Protein AF-A0A6V7Y925-F1 (afdb_monomer)

Nearest PDB structures (foldseek):
  1aip-assembly2_F  TM=4.876E-01  e=2.114E-01  Thermus thermophilus
  6i8r-assembly1_A  TM=4.578E-01  e=6.133E-01  synthetic construct
  1ha3-assembly2_B  TM=4.079E-01  e=5.082E-01  Thermus thermophilus HB8
  4v5p-assembly2_CZ  TM=3.513E-01  e=1.645E-01  Thermus thermophilus HB8
  1d2e-assembly1_D  TM=4.265E-01  e=1.078E+00  Bos taurus

Mean predicted aligned error: 7.8 Å

Solvent-accessible surface area (backbone atoms only — not comparable to full-atom values): 9360 Å² total; per-residue (Å²): 123,73,69,60,57,54,50,54,52,52,52,51,55,52,56,60,66,68,61,66,78,79,77,81,77,47,62,46,77,45,64,94,58,77,58,55,39,69,57,37,31,44,40,36,74,76,64,60,36,56,32,40,32,34,28,37,31,38,80,63,34,26,37,63,28,80,42,29,42,57,34,48,48,23,33,41,76,39,68,41,82,46,34,28,32,31,37,42,70,24,58,47,68,38,93,90,25,76,35,14,52,35,43,53,58,26,51,47,55,32,53,50,52,25,57,78,65,69,33,80,63,63,36,41,30,41,42,55,80,69,75,89,50,101,64,84,68,80,48,55,52,87,89,39,59,64,60,51,49,53,40,52,49,41,38,52,50,48,32,55,78,67,73,44,50,68,48,80,46,66,130

InterPro domains:
  IPR051595 Glycosyl Hydrolase 25 Enzymes [PTHR23208] (8-169)

Organism: Meloidogyne enterolobii (NCBI:txid390850)

Sequence (171 aa):
MSNIYFFFLFVSILFLTIFKNVKTGEGVSIWEKWYRVSTFKCLKEKYSKEFVVVSANNKNKGKVNLDAEINIINARTAGFENIDIYLYPCVKPSTEYELCGDARKSITAVLDHLENNNAKFGRVWLLIYGLAGCEKDEKWNKDNKTENIEFIDTMVTTLNERNQTFGIFHK

pLDDT: mean 87.5, std 14.26, range [36.69, 98.62]

Secondary structure (DSSP, 8-state):
-HHHHHHHHHHHHHHHHH--------EEEE-SS---HHHHHHHHHTS---EEEEE-B-TTT--B-THHHHHHHHHHHTT-SEEEEEE----S--SSSTTTT-HHHHHHHHHHHHHHTT---S-EEEE----SSSS--TTS-SS-HHHHHHHHHHHHHHHHHTT--EEEE--

Radius of gyration: 21.58 Å; Cα contacts (8 Å, |Δi|>4): 273; chains: 1; bounding box: 45×67×45 Å

Structure (mmCIF, N/CA/C/O backbone):
data_AF-A0A6V7Y925-F1
#
_entry.id   AF-A0A6V7Y925-F1
#
loop_
_atom_site.group_PDB
_atom_site.id
_atom_site.type_symbol
_atom_site.label_atom_id
_atom_site.label_alt_id
_atom_site.label_comp_id
_atom_site.label_asym_id
_atom_site.label_entity_id
_atom_site.label_seq_id
_atom_site.pdbx_PDB_ins_code
_atom_site.Cartn_x
_atom_site.Cartn_y
_atom_site.Cartn_z
_atom_site.occupancy
_atom_site.B_iso_or_equiv
_atom_site.auth_seq_id
_atom_site.auth_comp_id
_atom_site.auth_asym_id
_atom_site.auth_atom_id
_atom_site.pdbx_PDB_model_num
ATOM 1 N N . MET A 1 1 ? -18.485 52.820 29.338 1.00 59.09 1 MET A N 1
ATOM 2 C CA . MET A 1 1 ? -17.343 51.887 29.501 1.00 59.09 1 MET A CA 1
ATOM 3 C C . MET A 1 1 ? -17.732 50.400 29.525 1.00 59.09 1 MET A C 1
ATOM 5 O O . MET A 1 1 ? -16.872 49.596 29.211 1.00 59.09 1 MET A O 1
ATOM 9 N N . SER A 1 2 ? -18.989 50.010 29.803 1.00 63.03 2 SER A N 1
ATOM 10 C CA . SER A 1 2 ? -19.405 48.587 29.880 1.00 63.03 2 SER A CA 1
ATOM 11 C C . SER A 1 2 ? -19.358 47.807 28.542 1.00 63.03 2 SER A C 1
ATOM 13 O O . SER A 1 2 ? -18.913 46.665 28.501 1.00 63.03 2 SER A O 1
ATOM 15 N N . ASN A 1 3 ? -19.715 48.439 27.414 1.00 65.88 3 ASN A N 1
ATOM 16 C CA . ASN A 1 3 ? -19.826 47.754 26.109 1.00 65.88 3 ASN A CA 1
ATOM 17 C C . ASN A 1 3 ? -18.495 47.308 25.477 1.00 65.88 3 ASN A C 1
ATOM 19 O O . ASN A 1 3 ? -18.480 46.372 24.683 1.00 65.88 3 ASN A O 1
ATOM 23 N N . ILE A 1 4 ? -17.377 47.950 25.825 1.00 74.56 4 ILE A N 1
ATOM 24 C CA . ILE A 1 4 ? -16.064 47.616 25.251 1.00 74.56 4 ILE A CA 1
ATOM 25 C C . ILE A 1 4 ? -15.547 46.287 25.815 1.00 74.56 4 ILE A C 1
ATOM 27 O O . ILE A 1 4 ? -15.059 45.450 25.061 1.00 74.56 4 ILE A O 1
ATOM 31 N N . TYR A 1 5 ? -15.726 46.047 27.116 1.00 74.94 5 TYR A N 1
ATOM 32 C CA . TYR A 1 5 ? -15.339 44.780 27.742 1.00 74.94 5 TYR A CA 1
ATOM 33 C C . TYR A 1 5 ? -16.146 43.600 27.197 1.00 74.94 5 TYR A C 1
ATOM 35 O O . TYR A 1 5 ? -15.585 42.534 26.963 1.00 74.94 5 TYR A O 1
ATOM 43 N N . PHE A 1 6 ? -17.438 43.806 26.927 1.00 75.00 6 PHE A N 1
ATOM 44 C CA . PHE A 1 6 ? -18.297 42.771 26.352 1.00 75.00 6 PHE A CA 1
ATOM 45 C C . PHE A 1 6 ? -17.878 42.407 24.920 1.00 75.00 6 PHE A C 1
ATOM 47 O O . PHE A 1 6 ? -17.836 41.231 24.565 1.00 75.00 6 PHE A O 1
ATOM 54 N N . PHE A 1 7 ? -17.489 43.405 24.120 1.00 78.25 7 PHE A N 1
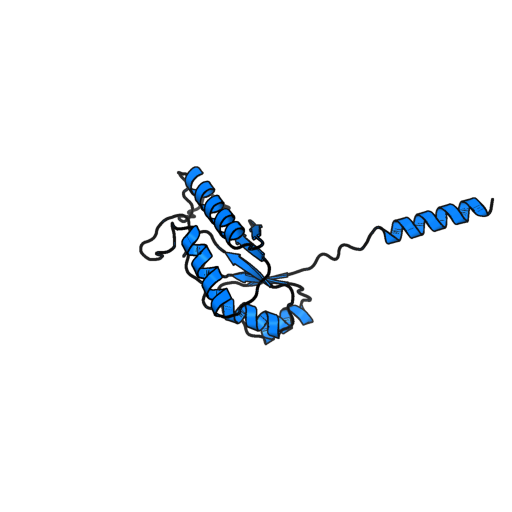ATOM 55 C CA . PHE A 1 7 ? -16.980 43.194 22.767 1.00 78.25 7 PHE A CA 1
ATOM 56 C C . PHE A 1 7 ? -15.654 42.418 22.761 1.00 78.25 7 PHE A C 1
ATOM 58 O O . PHE A 1 7 ? -15.527 41.431 22.040 1.00 78.25 7 PHE A O 1
ATOM 65 N N . PHE A 1 8 ? -14.690 42.792 23.610 1.00 79.12 8 PHE A N 1
ATOM 66 C CA . PHE A 1 8 ? -13.415 42.070 23.703 1.00 79.12 8 PHE A CA 1
ATOM 67 C C . PHE A 1 8 ? -13.573 40.642 24.247 1.00 79.12 8 PHE A C 1
ATOM 69 O O . PHE A 1 8 ? -12.904 39.731 23.760 1.00 79.12 8 PHE A O 1
ATOM 76 N N . LEU A 1 9 ? -14.486 40.416 25.198 1.00 79.06 9 LEU A N 1
ATOM 77 C CA . LEU A 1 9 ? -14.787 39.074 25.704 1.00 79.06 9 LEU A CA 1
ATOM 78 C C . LEU A 1 9 ? -15.393 38.186 24.603 1.00 79.06 9 LEU A C 1
ATOM 80 O O . LEU A 1 9 ? -14.979 37.040 24.435 1.00 79.06 9 LEU A O 1
ATOM 84 N N . PHE A 1 10 ? -16.328 38.730 23.817 1.00 79.69 10 PHE A N 1
ATOM 85 C CA . PHE A 1 10 ? -16.957 38.018 22.705 1.00 79.69 10 PHE A CA 1
ATOM 86 C C . PHE A 1 10 ? -15.948 37.669 21.602 1.00 79.69 10 PHE A C 1
ATOM 88 O O . PHE A 1 10 ? -15.919 36.531 21.137 1.00 79.69 10 PHE A O 1
ATOM 95 N N . VAL A 1 11 ? -15.065 38.606 21.237 1.00 79.62 11 VAL A N 1
ATOM 96 C CA . VAL A 1 11 ? -13.998 38.372 20.248 1.00 79.62 11 VAL A CA 1
ATOM 97 C C . VAL A 1 11 ? -13.004 37.308 20.732 1.00 79.62 11 VAL A C 1
ATOM 99 O O . VAL A 1 11 ? -12.631 36.443 19.943 1.00 79.62 11 VAL A O 1
ATOM 102 N N . SER A 1 12 ? -12.631 37.298 22.018 1.00 73.44 12 SER A N 1
ATOM 103 C CA . SER A 1 12 ? -11.756 36.259 22.592 1.00 73.44 12 SER A CA 1
ATOM 104 C C . SER A 1 12 ? -12.390 34.865 22.592 1.00 73.44 12 SER A C 1
ATOM 106 O O . SER A 1 12 ? -11.716 33.891 22.259 1.00 73.44 12 SER A O 1
ATOM 108 N N . ILE A 1 13 ? -13.682 34.745 22.919 1.00 75.88 13 ILE A N 1
ATOM 109 C CA . ILE A 1 13 ? -14.398 33.458 22.852 1.00 75.88 13 ILE A CA 1
ATOM 110 C C . ILE A 1 13 ? -14.478 32.972 21.399 1.00 75.88 13 ILE A C 1
ATOM 112 O O . ILE A 1 13 ? -14.222 31.797 21.132 1.00 75.88 13 ILE A O 1
ATOM 116 N N . LEU A 1 14 ? -14.745 33.876 20.449 1.00 73.94 14 LEU A N 1
ATOM 117 C CA . LEU A 1 14 ? -14.752 33.550 19.023 1.00 73.94 14 LEU A CA 1
ATOM 118 C C . LEU A 1 14 ? -13.374 33.039 18.569 1.00 73.94 14 LEU A C 1
ATOM 120 O O . LEU A 1 14 ? -13.292 31.990 17.934 1.00 73.94 14 LEU A O 1
ATOM 124 N N . PHE A 1 15 ? -12.290 33.711 18.974 1.00 67.94 15 PHE A N 1
ATOM 125 C CA . PHE A 1 15 ? -10.916 33.310 18.655 1.00 67.94 15 PHE A CA 1
ATOM 126 C C . PHE A 1 15 ? -10.561 31.920 19.203 1.00 67.94 15 PHE A C 1
ATOM 128 O O . PHE A 1 15 ? -9.943 31.125 18.499 1.00 67.94 15 PHE A O 1
ATOM 135 N N . LEU A 1 16 ? -11.010 31.577 20.415 1.00 63.28 16 LEU A N 1
ATOM 136 C CA . LEU A 1 16 ? -10.768 30.260 21.019 1.00 63.28 16 LEU A CA 1
ATOM 137 C C . LEU A 1 16 ? -11.555 29.127 20.338 1.00 63.28 16 LEU A C 1
ATOM 139 O O . LEU A 1 16 ? -11.067 28.002 20.283 1.00 63.28 16 LEU A O 1
ATOM 143 N N . THR A 1 17 ? -12.731 29.405 19.766 1.00 64.81 17 THR A N 1
ATOM 144 C CA . THR A 1 17 ? -13.504 28.396 19.007 1.00 64.81 17 THR A CA 1
ATOM 145 C C . THR A 1 17 ? -12.973 28.125 17.595 1.00 64.81 17 THR A C 1
ATOM 147 O O . THR A 1 17 ? -13.294 27.088 17.012 1.00 64.81 17 THR A O 1
ATOM 150 N N . ILE A 1 18 ? -12.151 29.025 17.039 1.00 65.88 18 ILE A N 1
ATOM 151 C CA . ILE A 1 18 ? -11.572 28.874 15.692 1.00 65.88 18 ILE A CA 1
ATOM 152 C C . ILE A 1 18 ? -10.420 27.862 15.696 1.00 65.88 18 ILE A C 1
ATOM 154 O O . ILE A 1 18 ? -10.224 27.143 14.714 1.00 65.88 18 ILE A O 1
ATOM 158 N N . PHE A 1 19 ? -9.716 27.710 16.819 1.00 63.50 19 PHE A N 1
ATOM 159 C CA . PHE A 1 19 ? -8.734 26.645 16.998 1.00 63.50 19 PHE A CA 1
ATOM 160 C C . PHE A 1 19 ? -9.440 25.340 17.368 1.00 63.50 19 PHE A C 1
ATOM 162 O O . PHE A 1 19 ? -9.356 24.852 18.496 1.00 63.50 19 PHE A O 1
ATOM 169 N N . LYS A 1 20 ? -10.139 24.737 16.398 1.00 59.94 20 LYS A N 1
ATOM 170 C CA . LYS A 1 20 ? -10.437 23.304 16.477 1.00 59.94 20 LYS A CA 1
ATOM 171 C C . LYS A 1 20 ? -9.100 22.604 16.687 1.00 59.94 20 LYS A C 1
ATOM 173 O O . LYS A 1 20 ? -8.243 22.663 15.810 1.00 59.94 20 LYS A O 1
ATOM 178 N N . ASN A 1 21 ? -8.921 21.992 17.857 1.00 59.53 21 ASN A N 1
ATOM 179 C CA . ASN A 1 21 ? -7.766 21.155 18.143 1.00 59.53 21 ASN A CA 1
ATOM 180 C C . ASN A 1 21 ? -7.630 20.156 16.992 1.00 59.53 21 ASN A C 1
ATOM 182 O O . ASN A 1 21 ? -8.467 19.262 16.849 1.00 59.53 21 ASN A O 1
ATOM 186 N N . VAL A 1 22 ? -6.622 20.344 16.138 1.00 62.91 22 VAL A N 1
ATOM 187 C CA . VAL A 1 22 ? -6.257 19.345 15.140 1.00 62.91 22 VAL A CA 1
ATOM 188 C C . VAL A 1 22 ? -5.746 18.174 15.956 1.00 62.91 22 VAL A C 1
ATOM 190 O O . VAL A 1 22 ? -4.625 18.188 16.460 1.00 62.91 22 VAL A O 1
ATOM 193 N N . LYS A 1 23 ? -6.624 17.202 16.192 1.00 66.56 23 LYS A N 1
ATOM 194 C CA . LYS A 1 23 ? -6.243 15.978 16.872 1.00 66.56 23 LYS A CA 1
ATOM 195 C C . LYS A 1 23 ? -5.328 15.237 15.907 1.00 66.56 23 LYS A C 1
ATOM 197 O O . LYS A 1 23 ? -5.781 14.727 14.886 1.00 66.56 23 LYS A O 1
ATOM 202 N N . THR A 1 24 ? -4.033 15.247 16.196 1.00 75.81 24 THR A N 1
ATOM 203 C CA . THR A 1 24 ? -3.079 14.411 15.475 1.00 75.81 24 THR A CA 1
ATOM 204 C C . THR A 1 24 ? -3.411 12.964 15.807 1.00 75.81 24 THR A C 1
ATOM 206 O O . THR A 1 24 ? -3.277 12.546 16.956 1.00 75.81 24 THR A O 1
ATOM 209 N N . GLY A 1 25 ? -3.898 12.221 14.817 1.00 85.06 25 GLY A N 1
ATOM 210 C CA . GLY A 1 25 ? -4.125 10.790 14.957 1.00 85.06 25 GLY A CA 1
ATOM 211 C C . GLY A 1 25 ? -2.801 10.039 14.908 1.00 85.06 25 GLY A C 1
ATOM 212 O O . GLY A 1 25 ? -1.946 10.324 14.069 1.00 85.06 25 GLY A O 1
ATOM 213 N N . GLU A 1 26 ? -2.628 9.063 15.793 1.00 94.31 26 GLU A N 1
ATOM 214 C CA . GLU A 1 26 ? -1.504 8.134 15.731 1.00 94.31 26 GLU A CA 1
ATOM 215 C C . GLU A 1 26 ? -1.936 6.830 15.070 1.00 94.31 26 GLU A C 1
ATOM 217 O O . GLU A 1 26 ? -2.969 6.254 15.411 1.00 94.31 26 GLU A O 1
ATOM 222 N N . GLY A 1 27 ? -1.113 6.325 14.160 1.00 94.88 27 GLY A N 1
ATOM 223 C CA . GLY A 1 27 ? -1.347 5.047 13.504 1.00 94.88 27 GLY A CA 1
ATOM 224 C C . GLY A 1 27 ? -0.202 4.074 13.690 1.00 94.88 27 GLY A C 1
ATOM 225 O O . GLY A 1 27 ? 0.776 4.333 14.397 1.00 94.88 27 GLY A O 1
ATOM 226 N N . VAL A 1 28 ? -0.339 2.928 13.041 1.00 96.06 28 VAL A N 1
ATOM 227 C CA . VAL A 1 28 ? 0.665 1.867 13.029 1.00 96.06 28 VAL A CA 1
ATOM 228 C C . VAL A 1 28 ? 0.807 1.314 11.619 1.00 96.06 28 VAL A C 1
ATOM 230 O O . VAL A 1 28 ? -0.187 1.035 10.952 1.00 96.06 28 VAL A O 1
ATOM 233 N N . SER A 1 29 ? 2.044 1.142 11.159 1.00 94.69 29 SER A N 1
ATOM 234 C CA . SER A 1 29 ? 2.326 0.358 9.961 1.00 94.69 29 SER A CA 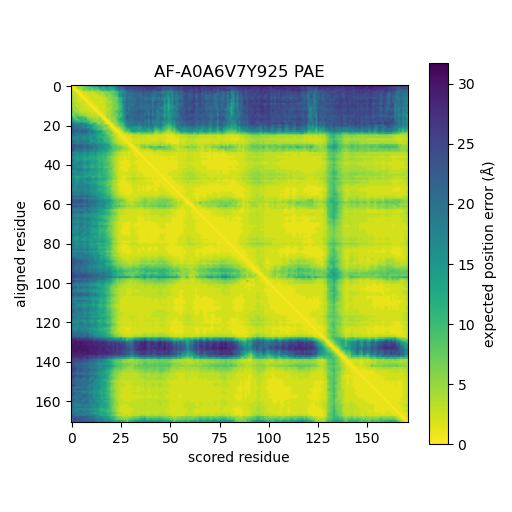1
ATOM 235 C C . SER A 1 29 ? 2.658 -1.077 10.354 1.00 94.69 29 SER A C 1
ATOM 237 O O . SER A 1 29 ? 3.409 -1.320 11.302 1.00 94.69 29 SER A O 1
ATOM 239 N N . ILE A 1 30 ? 2.084 -2.037 9.636 1.00 94.50 30 ILE A N 1
ATOM 240 C CA . ILE A 1 30 ? 2.344 -3.461 9.853 1.00 94.50 30 ILE A CA 1
ATOM 241 C C . ILE A 1 30 ? 3.038 -4.061 8.635 1.00 94.50 30 ILE A C 1
ATOM 243 O O . ILE A 1 30 ? 2.732 -3.729 7.490 1.00 94.50 30 ILE A O 1
ATOM 247 N N . TRP A 1 31 ? 3.996 -4.937 8.911 1.00 89.69 31 TRP A N 1
ATOM 248 C CA . TRP A 1 31 ? 4.845 -5.572 7.908 1.00 89.69 31 TRP A CA 1
ATOM 249 C C . TRP A 1 31 ? 4.192 -6.829 7.314 1.00 89.69 31 TRP A C 1
ATOM 251 O O . TRP A 1 31 ? 3.060 -7.171 7.647 1.00 89.69 31 TRP A O 1
ATOM 261 N N . GLU A 1 32 ? 4.930 -7.520 6.443 1.00 85.56 32 GLU A N 1
ATOM 262 C CA . GLU A 1 32 ? 4.579 -8.780 5.766 1.00 85.56 32 GLU A CA 1
ATOM 263 C C . GLU A 1 32 ? 4.465 -9.976 6.728 1.00 85.56 32 GLU A C 1
ATOM 265 O O . GLU A 1 32 ? 5.226 -10.943 6.658 1.00 85.56 32 GLU A O 1
ATOM 270 N N . LYS A 1 33 ? 3.556 -9.883 7.693 1.00 90.50 33 LYS A N 1
ATOM 271 C CA . LYS A 1 33 ? 3.174 -10.976 8.582 1.00 90.50 33 LYS A CA 1
ATOM 272 C C . LYS A 1 33 ? 1.678 -10.938 8.806 1.00 90.50 33 LYS A C 1
ATOM 274 O O . LYS A 1 33 ? 1.087 -9.864 8.887 1.00 90.50 33 LYS A O 1
ATOM 279 N N . TRP A 1 34 ? 1.093 -12.102 9.016 1.00 93.25 34 TRP A N 1
ATOM 280 C CA . TRP A 1 34 ? -0.259 -12.218 9.534 1.00 93.25 34 TRP A CA 1
ATOM 281 C C . TRP A 1 34 ? -0.366 -11.792 11.009 1.00 93.25 34 TRP A C 1
ATOM 283 O O . TRP A 1 34 ? 0.409 -12.234 11.865 1.00 93.25 34 TRP A O 1
ATOM 293 N N . TYR A 1 35 ? -1.378 -10.982 11.324 1.00 97.25 35 TYR A N 1
ATOM 294 C CA . TYR A 1 35 ? -1.729 -10.558 12.678 1.00 97.25 35 TYR A CA 1
ATOM 295 C C . TYR A 1 35 ? -3.184 -10.904 13.004 1.00 97.25 35 TYR A C 1
ATOM 297 O O . TYR A 1 35 ? -4.085 -10.792 12.172 1.00 97.25 35 TYR A O 1
ATOM 305 N N . ARG A 1 36 ? -3.435 -11.304 14.254 1.00 98.06 36 ARG A N 1
ATOM 306 C CA . ARG A 1 36 ? -4.773 -11.683 14.737 1.00 98.06 36 ARG A CA 1
ATOM 307 C C . ARG A 1 36 ? -5.615 -10.450 15.072 1.00 98.06 36 ARG A C 1
ATOM 309 O O . ARG A 1 36 ? -5.079 -9.415 15.462 1.00 98.06 36 ARG A O 1
ATOM 316 N N . VAL A 1 37 ? -6.943 -10.600 15.074 1.00 98.56 37 VAL A N 1
ATOM 317 C CA . VAL A 1 37 ? -7.893 -9.567 15.551 1.00 98.56 37 VAL A CA 1
ATOM 318 C C . VAL A 1 37 ? -7.526 -9.047 16.948 1.00 98.56 37 VAL A C 1
ATOM 320 O O . VAL A 1 37 ? -7.587 -7.847 17.193 1.00 98.56 37 VAL A O 1
ATOM 323 N N . SER A 1 38 ? -7.096 -9.921 17.867 1.00 98.44 38 SER A N 1
ATOM 324 C CA . SER A 1 38 ? -6.690 -9.519 19.224 1.00 98.44 38 SER A CA 1
ATOM 325 C C . SER A 1 38 ? -5.477 -8.585 19.241 1.00 98.44 38 SER A C 1
ATOM 327 O O . SER A 1 38 ? -5.396 -7.710 20.102 1.00 98.44 38 SER A O 1
ATOM 329 N N . THR A 1 39 ? -4.559 -8.719 18.280 1.00 98.06 39 THR A N 1
ATOM 330 C CA . THR A 1 39 ? -3.432 -7.796 18.118 1.00 98.06 39 THR A CA 1
ATOM 331 C C . THR A 1 39 ? -3.931 -6.403 17.750 1.00 98.06 39 THR A C 1
ATOM 333 O O . THR A 1 39 ? -3.532 -5.426 18.377 1.00 98.06 39 THR A O 1
ATOM 336 N N . PHE A 1 40 ? -4.849 -6.306 16.788 1.00 98.38 40 PHE A N 1
ATOM 337 C CA . PHE A 1 40 ? -5.432 -5.026 16.389 1.00 98.38 40 PHE A CA 1
ATOM 338 C C . PHE A 1 40 ? -6.279 -4.399 17.500 1.00 98.38 40 PHE A C 1
ATOM 340 O O . PHE A 1 40 ? -6.140 -3.206 17.758 1.00 98.38 40 PHE A O 1
ATOM 347 N N . LYS A 1 41 ? -7.072 -5.192 18.232 1.00 98.44 41 LYS A N 1
ATOM 348 C CA . LYS A 1 41 ? -7.800 -4.696 19.412 1.00 98.44 41 LYS A CA 1
ATOM 349 C C . LYS A 1 41 ? -6.848 -4.111 20.450 1.00 98.44 41 LYS A C 1
ATOM 351 O O . LYS A 1 41 ? -7.067 -3.003 20.917 1.00 98.44 41 LYS A O 1
ATOM 356 N N . CYS A 1 42 ? -5.741 -4.800 20.732 1.00 98.06 42 CYS A N 1
ATOM 357 C CA . CYS A 1 42 ? -4.707 -4.291 21.630 1.00 98.06 42 CYS A CA 1
ATOM 358 C C . CYS A 1 42 ? -4.143 -2.943 21.144 1.00 98.06 42 CYS A C 1
ATOM 360 O O . CYS A 1 42 ? -4.065 -1.996 21.921 1.00 98.06 42 CYS A O 1
ATOM 362 N N . LEU A 1 43 ? -3.808 -2.815 19.856 1.00 97.69 43 LEU A N 1
ATOM 363 C CA . LEU A 1 43 ? -3.314 -1.555 19.283 1.00 97.69 43 LEU A CA 1
ATOM 364 C C . LEU A 1 43 ? -4.335 -0.414 19.417 1.00 97.69 43 LEU A C 1
ATOM 366 O O . LEU A 1 43 ? -3.959 0.698 19.786 1.00 97.69 43 LEU A O 1
ATOM 370 N N . LYS A 1 44 ? -5.617 -0.687 19.167 1.00 96.62 44 LYS A N 1
ATOM 371 C CA . LYS A 1 44 ? -6.688 0.311 19.254 1.00 96.62 44 LYS A CA 1
ATOM 372 C C . LYS A 1 44 ? -6.995 0.716 20.698 1.00 96.62 44 LYS A C 1
ATOM 374 O O . LYS A 1 44 ? -7.035 1.898 21.005 1.00 96.62 44 LYS A O 1
ATOM 379 N N . GLU A 1 45 ? -7.209 -0.255 21.580 1.00 96.94 45 GLU A N 1
ATOM 380 C CA . GLU A 1 45 ? -7.730 -0.027 22.935 1.00 96.94 45 GLU A CA 1
ATOM 381 C C . GLU A 1 45 ? -6.629 0.344 23.932 1.00 96.94 45 GLU A C 1
ATOM 383 O O . GLU A 1 45 ? -6.824 1.214 24.776 1.00 96.94 45 GLU A O 1
ATOM 388 N N . LYS A 1 46 ? -5.460 -0.303 23.843 1.00 96.44 46 LYS A N 1
ATOM 389 C CA . LYS A 1 46 ? -4.363 -0.109 24.803 1.00 96.44 46 LYS A CA 1
ATOM 390 C C . LYS A 1 46 ? -3.366 0.955 24.360 1.00 96.44 46 LYS A C 1
ATOM 392 O O . LYS A 1 46 ? -2.783 1.627 25.204 1.00 96.44 46 LYS A O 1
ATOM 397 N N . TYR A 1 47 ? -3.147 1.082 23.053 1.00 95.69 47 TYR A N 1
ATOM 398 C CA . TYR A 1 47 ? -2.174 2.019 22.483 1.00 95.69 47 TYR A CA 1
ATOM 399 C C . TYR A 1 47 ? -2.823 3.163 21.703 1.00 95.69 47 TYR A C 1
ATOM 401 O O . TYR A 1 47 ? -2.107 3.922 21.049 1.00 95.69 47 TYR A O 1
ATOM 409 N N . SER A 1 48 ? -4.153 3.281 21.769 1.00 95.19 48 SER A N 1
ATOM 410 C CA . SER A 1 48 ? -4.931 4.384 21.197 1.00 95.19 48 SER A CA 1
ATOM 411 C C . SER A 1 48 ? -4.633 4.652 19.718 1.00 95.19 48 SER A C 1
ATOM 413 O O . SER A 1 48 ? -4.664 5.799 19.278 1.00 95.19 48 SER A O 1
ATOM 415 N N . LYS A 1 49 ? -4.315 3.607 18.940 1.00 97.06 49 LYS A N 1
ATOM 416 C CA . LYS A 1 49 ? -4.052 3.751 17.503 1.00 97.06 49 LYS A CA 1
ATOM 417 C C . LYS A 1 49 ? -5.363 3.944 16.748 1.00 97.06 49 LYS A C 1
ATOM 419 O O . LYS A 1 49 ? -6.318 3.191 16.935 1.00 97.06 49 LYS A O 1
ATOM 424 N N . GLU A 1 50 ? -5.393 4.950 15.882 1.00 96.31 50 GLU A N 1
ATOM 425 C CA . GLU A 1 50 ? -6.590 5.401 15.164 1.00 96.31 50 GLU A CA 1
ATOM 426 C C . GLU A 1 50 ? -6.645 4.885 13.719 1.00 96.31 50 GLU A C 1
ATOM 428 O O . GLU A 1 50 ? -7.732 4.749 13.155 1.00 96.31 50 GLU A O 1
ATOM 433 N N . PHE A 1 51 ? -5.494 4.548 13.130 1.00 97.31 51 PHE A N 1
ATOM 434 C CA . PHE A 1 51 ? -5.400 3.993 11.780 1.00 97.31 51 PHE A CA 1
ATOM 435 C C . PHE A 1 51 ? -4.300 2.935 11.646 1.00 97.31 51 PHE A C 1
ATOM 437 O O . PHE A 1 51 ? -3.353 2.885 12.438 1.00 97.31 51 PHE A O 1
ATOM 444 N N . VAL A 1 52 ? -4.425 2.092 10.622 1.00 98.06 52 VAL A N 1
ATOM 445 C CA . VAL A 1 52 ? -3.446 1.052 10.271 1.00 98.06 52 VAL A CA 1
ATOM 446 C C . VAL A 1 52 ? -3.019 1.231 8.819 1.00 98.06 52 VAL A C 1
ATOM 448 O O . VAL A 1 52 ? -3.858 1.498 7.966 1.00 98.06 52 VAL A O 1
ATOM 451 N N . VAL A 1 53 ? -1.732 1.040 8.526 1.00 97.94 53 VAL A N 1
ATOM 452 C CA . VAL A 1 53 ? -1.219 0.951 7.151 1.00 97.94 53 VAL A CA 1
ATOM 453 C C . VAL A 1 53 ? -0.617 -0.436 6.926 1.00 97.94 53 VAL A C 1
ATOM 455 O O . VAL A 1 53 ? 0.340 -0.821 7.600 1.00 97.94 53 VAL A O 1
ATOM 458 N N . VAL A 1 54 ? -1.182 -1.203 5.998 1.00 97.94 54 VAL A N 1
ATOM 459 C CA . VAL A 1 54 ? -0.829 -2.612 5.764 1.00 97.94 54 VAL A CA 1
ATOM 460 C C . VAL A 1 54 ? 0.131 -2.751 4.585 1.00 97.94 54 VAL A C 1
ATOM 462 O O . VAL A 1 54 ? -0.124 -2.218 3.509 1.00 97.94 54 VAL A O 1
ATOM 465 N N . SER A 1 55 ? 1.220 -3.504 4.750 1.00 96.31 55 SER A N 1
ATOM 466 C CA . SER A 1 55 ? 2.074 -3.886 3.620 1.00 96.31 55 SER A CA 1
ATOM 467 C C . SER A 1 55 ? 1.305 -4.781 2.651 1.00 96.31 55 SER A C 1
ATOM 469 O O . SER A 1 55 ? 0.938 -5.897 3.021 1.00 96.31 55 SER A O 1
ATOM 471 N N . ALA A 1 56 ? 1.064 -4.316 1.425 1.00 96.81 56 ALA A N 1
ATOM 472 C CA . ALA A 1 56 ? 0.240 -5.048 0.459 1.00 96.81 56 ALA A CA 1
ATOM 473 C C . ALA A 1 56 ? 1.035 -5.749 -0.655 1.00 96.81 56 ALA A C 1
ATOM 475 O O . ALA A 1 56 ? 0.490 -6.566 -1.396 1.00 96.81 56 ALA A O 1
ATOM 476 N N . ASN A 1 57 ? 2.347 -5.528 -0.714 1.00 92.88 57 ASN A N 1
ATOM 477 C CA . ASN A 1 57 ? 3.258 -6.340 -1.507 1.00 92.88 57 ASN A CA 1
ATOM 478 C C . ASN A 1 57 ? 4.494 -6.737 -0.700 1.00 92.88 57 ASN A C 1
ATOM 480 O O . ASN A 1 57 ? 4.873 -6.073 0.265 1.00 92.88 57 ASN A O 1
ATOM 484 N N . ASN A 1 58 ? 5.126 -7.833 -1.105 1.00 88.31 58 ASN A N 1
ATOM 485 C CA . ASN A 1 58 ? 6.391 -8.242 -0.533 1.00 88.31 58 ASN A CA 1
ATOM 486 C C . ASN A 1 58 ? 7.489 -7.250 -0.914 1.00 88.31 58 ASN A C 1
ATOM 488 O O . ASN A 1 58 ? 7.657 -6.901 -2.092 1.00 88.31 58 ASN A O 1
ATOM 492 N N . LYS A 1 59 ? 8.268 -6.836 0.082 1.00 84.25 59 LYS A N 1
ATOM 493 C CA . LYS A 1 59 ? 9.320 -5.836 -0.032 1.00 84.25 59 LYS A CA 1
ATOM 494 C C . LYS A 1 59 ? 10.242 -6.157 -1.190 1.00 84.25 59 LYS A C 1
ATOM 496 O O . LYS A 1 59 ? 10.952 -7.160 -1.175 1.00 84.25 59 LYS A O 1
ATOM 501 N N . ASN A 1 60 ? 10.257 -5.252 -2.165 1.00 74.44 60 ASN A N 1
ATOM 502 C CA . ASN A 1 60 ? 11.127 -5.292 -3.337 1.00 74.44 60 ASN A CA 1
ATOM 503 C C . ASN A 1 60 ? 10.998 -6.582 -4.172 1.00 74.44 60 ASN A C 1
ATOM 505 O O . ASN A 1 60 ? 11.976 -7.008 -4.787 1.00 74.44 60 ASN A O 1
ATOM 509 N N . LYS A 1 61 ? 9.817 -7.217 -4.175 1.00 83.19 61 LYS A N 1
ATOM 510 C CA . LYS A 1 61 ? 9.538 -8.423 -4.977 1.00 83.19 61 LYS A CA 1
ATOM 511 C C . LYS A 1 61 ? 8.430 -8.230 -6.008 1.00 83.19 61 LYS A C 1
ATOM 513 O O . LYS A 1 61 ? 8.119 -9.163 -6.734 1.00 83.19 61 LYS A O 1
ATOM 518 N N . GLY A 1 62 ? 7.748 -7.082 -6.017 1.00 82.06 62 GLY A N 1
ATOM 519 C CA . GLY A 1 62 ? 6.601 -6.844 -6.906 1.00 82.06 62 GLY A CA 1
ATOM 520 C C . GLY A 1 62 ? 5.437 -7.835 -6.728 1.00 82.06 62 GLY A C 1
ATOM 521 O O . GLY A 1 62 ? 4.467 -7.766 -7.471 1.00 82.06 62 GLY A O 1
ATOM 522 N N . LYS A 1 63 ? 5.521 -8.751 -5.754 1.00 89.19 63 LYS A N 1
ATOM 523 C CA . LYS A 1 63 ? 4.570 -9.831 -5.501 1.00 89.19 63 LYS A CA 1
ATOM 524 C C . LYS A 1 63 ? 3.566 -9.394 -4.451 1.00 89.19 63 LYS A C 1
ATOM 526 O O . LYS A 1 63 ? 3.951 -8.797 -3.449 1.00 89.19 63 LYS A O 1
ATOM 531 N N . VAL A 1 64 ? 2.303 -9.739 -4.659 1.00 94.38 64 VAL A N 1
ATOM 532 C CA . VAL A 1 64 ? 1.234 -9.517 -3.684 1.00 94.38 64 VAL A CA 1
ATOM 533 C C . VAL A 1 64 ? 1.571 -10.189 -2.351 1.00 94.38 64 VAL A C 1
ATOM 535 O O . VAL A 1 64 ? 1.923 -11.371 -2.321 1.00 94.38 64 VAL A O 1
ATOM 538 N N . ASN A 1 65 ? 1.433 -9.445 -1.252 1.00 95.38 65 ASN A N 1
ATOM 539 C CA . ASN A 1 65 ? 1.503 -10.016 0.086 1.00 95.38 65 ASN A CA 1
ATOM 540 C C . ASN A 1 65 ? 0.156 -10.676 0.405 1.00 95.38 65 ASN A C 1
ATOM 542 O O . ASN A 1 65 ? -0.822 -9.979 0.668 1.00 95.38 65 ASN A O 1
ATOM 546 N N . LEU A 1 66 ? 0.114 -12.008 0.417 1.00 95.31 66 LEU A N 1
ATOM 547 C CA . LEU A 1 66 ? -1.121 -12.763 0.664 1.00 95.31 66 LEU A CA 1
ATOM 548 C C . LEU A 1 66 ? -1.675 -12.570 2.087 1.00 95.31 66 LEU A C 1
ATOM 550 O O . LEU A 1 66 ? -2.861 -12.779 2.315 1.00 95.31 66 LEU A O 1
ATOM 554 N N . ASP A 1 67 ? -0.856 -12.106 3.036 1.00 96.94 67 ASP A N 1
ATOM 555 C CA . ASP A 1 67 ? -1.328 -11.778 4.385 1.00 96.94 67 ASP A CA 1
ATOM 556 C C . ASP A 1 67 ? -2.024 -10.402 4.454 1.00 96.94 67 ASP A C 1
ATOM 558 O O . ASP A 1 67 ? -2.625 -10.056 5.474 1.00 96.94 67 ASP A O 1
ATOM 562 N N . ALA A 1 68 ? -1.933 -9.574 3.407 1.00 97.62 68 ALA A N 1
ATOM 563 C CA . ALA A 1 68 ? -2.463 -8.211 3.426 1.00 97.62 68 ALA A CA 1
ATOM 564 C C . ALA A 1 68 ? -3.990 -8.184 3.545 1.00 97.62 68 ALA A C 1
ATOM 566 O O . ALA A 1 68 ? -4.527 -7.448 4.373 1.00 97.62 68 ALA A O 1
ATOM 567 N N . GLU A 1 69 ? -4.674 -9.025 2.768 1.00 97.69 69 GLU A N 1
ATOM 568 C CA . GLU A 1 69 ? -6.127 -9.197 2.800 1.00 97.69 69 GLU A CA 1
ATOM 569 C C . GLU A 1 69 ? -6.613 -9.501 4.221 1.00 97.69 69 GLU A C 1
ATOM 571 O O . GLU A 1 69 ? -7.400 -8.751 4.807 1.00 97.69 69 GLU A O 1
ATOM 576 N N . ILE A 1 70 ? -6.095 -10.581 4.808 1.00 97.69 70 ILE A N 1
ATOM 577 C CA . ILE A 1 70 ? -6.533 -11.046 6.121 1.00 97.69 70 ILE A CA 1
ATOM 578 C C . ILE A 1 70 ? -6.189 -10.037 7.223 1.00 97.69 70 ILE A C 1
ATOM 580 O O . ILE A 1 70 ? -6.943 -9.888 8.184 1.00 97.69 70 ILE A O 1
ATOM 584 N N . ASN A 1 71 ? -5.096 -9.286 7.084 1.00 98.50 71 ASN A N 1
ATOM 585 C CA . ASN A 1 71 ? -4.763 -8.204 8.004 1.00 98.50 71 ASN A CA 1
ATOM 586 C C . ASN A 1 71 ? -5.744 -7.031 7.913 1.00 98.50 71 ASN A C 1
ATOM 588 O O . ASN A 1 71 ? -6.145 -6.507 8.953 1.00 98.50 71 ASN A O 1
ATOM 592 N N . ILE A 1 72 ? -6.155 -6.634 6.705 1.00 98.62 72 ILE A N 1
ATOM 593 C CA . ILE A 1 72 ? -7.174 -5.594 6.499 1.00 98.62 72 ILE A CA 1
ATOM 594 C C . ILE A 1 72 ? -8.497 -6.031 7.136 1.00 98.62 72 ILE A C 1
ATOM 596 O O . ILE A 1 72 ? -9.095 -5.270 7.903 1.00 98.62 72 ILE A O 1
ATOM 600 N N . ILE A 1 73 ? -8.921 -7.272 6.885 1.00 98.31 73 ILE A N 1
ATOM 601 C CA . ILE A 1 73 ? -10.140 -7.846 7.469 1.00 98.31 73 ILE A CA 1
ATOM 602 C C . ILE A 1 73 ? -10.042 -7.855 8.998 1.00 98.31 73 ILE A C 1
ATOM 604 O O . ILE A 1 73 ? -10.922 -7.326 9.676 1.00 98.31 73 ILE A O 1
ATOM 608 N N . ASN A 1 74 ? -8.944 -8.369 9.557 1.00 98.50 74 ASN A N 1
ATOM 609 C CA . ASN A 1 74 ? -8.761 -8.469 11.004 1.00 98.50 74 ASN A CA 1
ATOM 610 C C . ASN A 1 74 ? -8.711 -7.102 11.697 1.00 98.50 74 ASN A C 1
ATOM 612 O O . ASN A 1 74 ? -9.283 -6.944 12.780 1.00 98.50 74 ASN A O 1
ATOM 616 N N . ALA A 1 75 ? -8.056 -6.113 11.090 1.00 98.50 75 ALA A N 1
ATOM 617 C CA . ALA A 1 75 ? -8.039 -4.745 11.592 1.00 98.50 75 ALA A CA 1
ATOM 618 C C . ALA A 1 75 ? -9.448 -4.133 11.578 1.00 98.50 75 ALA A C 1
ATOM 620 O O . ALA A 1 75 ? -9.859 -3.507 12.559 1.00 98.50 75 ALA A O 1
ATOM 621 N N . ARG A 1 76 ? -10.232 -4.380 10.523 1.00 98.31 76 ARG A N 1
ATOM 622 C CA . ARG A 1 76 ? -11.621 -3.917 10.441 1.00 98.31 76 ARG A CA 1
ATOM 623 C C . ARG A 1 76 ? -12.505 -4.574 11.499 1.00 98.31 76 ARG A C 1
ATOM 625 O O . ARG A 1 76 ? -13.229 -3.873 12.199 1.00 98.31 76 ARG A O 1
ATOM 632 N N . THR A 1 77 ? -12.388 -5.887 11.696 1.00 98.31 77 THR A N 1
ATOM 633 C CA . THR A 1 77 ? -13.087 -6.625 12.765 1.00 98.31 77 THR A CA 1
ATOM 634 C C . THR A 1 77 ? -12.702 -6.133 14.165 1.00 98.31 77 THR A C 1
ATOM 636 O O . THR A 1 77 ? -13.517 -6.172 15.085 1.00 98.31 77 THR A O 1
ATOM 639 N N . ALA A 1 78 ? -11.475 -5.642 14.346 1.00 98.31 78 ALA A N 1
ATOM 640 C CA . ALA A 1 78 ? -11.030 -5.008 15.586 1.00 98.31 78 ALA A CA 1
ATOM 641 C C . ALA A 1 78 ? -11.507 -3.551 15.755 1.00 98.31 78 ALA A C 1
ATOM 643 O O . ALA A 1 78 ? -11.205 -2.927 16.771 1.00 98.31 78 ALA A O 1
ATOM 644 N N . GLY A 1 79 ? -12.246 -3.007 14.785 1.00 97.94 79 GLY A N 1
ATOM 645 C CA . GLY A 1 79 ? -12.841 -1.675 14.848 1.00 97.94 79 GLY A CA 1
ATOM 646 C C . GLY A 1 79 ? -11.987 -0.560 14.246 1.00 97.94 79 GLY A C 1
ATOM 647 O O . GLY A 1 79 ? -12.226 0.606 14.556 1.00 97.94 79 GLY A O 1
ATOM 648 N N . PHE A 1 80 ? -10.974 -0.855 13.425 1.00 98.19 80 PHE A N 1
ATOM 649 C CA . PHE A 1 80 ? -10.297 0.188 12.645 1.00 98.19 80 PHE A CA 1
ATOM 650 C C . PHE A 1 80 ? -11.138 0.607 11.433 1.00 98.19 80 PHE A C 1
ATOM 652 O O . PHE A 1 80 ? -11.400 -0.183 10.521 1.00 98.19 80 PHE A O 1
ATOM 659 N N . GLU A 1 81 ? -11.513 1.884 11.400 1.00 96.25 81 GLU A N 1
ATOM 660 C CA . GLU A 1 81 ? -12.226 2.498 10.274 1.00 96.25 81 GLU A CA 1
ATOM 661 C C . GLU A 1 81 ? -11.248 2.975 9.196 1.00 96.25 81 GLU A C 1
ATOM 663 O O . GLU A 1 81 ? -11.458 2.729 8.011 1.00 96.25 81 GLU A O 1
ATOM 668 N N . ASN A 1 82 ? -10.118 3.547 9.611 1.00 97.12 82 ASN A N 1
ATOM 669 C CA . ASN A 1 82 ? -9.072 4.037 8.721 1.00 97.12 82 ASN A CA 1
ATOM 670 C C . ASN A 1 82 ? -8.006 2.952 8.529 1.00 97.12 82 ASN A C 1
ATOM 672 O O . ASN A 1 82 ? -7.183 2.705 9.414 1.00 97.12 82 ASN A O 1
ATOM 676 N N . ILE A 1 83 ? -8.053 2.272 7.384 1.00 98.50 83 ILE A N 1
ATOM 677 C CA . ILE A 1 83 ? -7.061 1.263 6.998 1.00 98.50 83 ILE A CA 1
ATOM 678 C C . ILE A 1 83 ? -6.569 1.613 5.606 1.00 98.50 83 ILE A C 1
ATOM 680 O O . ILE A 1 83 ? -7.348 1.598 4.656 1.00 98.50 83 ILE A O 1
ATOM 684 N N . ASP A 1 84 ? -5.282 1.889 5.506 1.00 98.38 84 ASP A N 1
ATOM 685 C CA . ASP A 1 84 ? -4.578 2.141 4.259 1.00 98.38 84 ASP A CA 1
ATOM 686 C C . ASP A 1 84 ? -3.668 0.956 3.934 1.00 98.38 84 ASP A C 1
ATOM 688 O O . ASP A 1 84 ? -3.414 0.086 4.774 1.00 98.38 84 ASP A O 1
ATOM 692 N N . ILE A 1 85 ? -3.127 0.943 2.723 1.00 98.12 85 ILE A N 1
ATOM 693 C CA . ILE A 1 85 ? -2.061 0.021 2.340 1.00 98.12 85 ILE A CA 1
ATOM 694 C C . ILE A 1 85 ? -0.813 0.784 1.932 1.00 98.12 85 ILE A C 1
ATOM 696 O O . ILE A 1 85 ? -0.885 1.949 1.547 1.00 98.12 85 ILE A O 1
ATOM 700 N N . TYR A 1 86 ? 0.336 0.123 1.982 1.00 96.25 86 TYR A N 1
ATOM 701 C CA . TYR A 1 86 ? 1.556 0.633 1.379 1.00 96.25 86 TYR A CA 1
ATOM 702 C C . TYR A 1 86 ? 2.212 -0.405 0.470 1.00 96.25 86 TYR A C 1
ATOM 704 O O . TYR A 1 86 ? 2.113 -1.614 0.704 1.00 96.25 86 TYR A O 1
ATOM 712 N N . LEU A 1 87 ? 2.885 0.091 -0.566 1.00 94.12 87 LEU A N 1
ATOM 713 C CA . LEU A 1 87 ? 3.543 -0.703 -1.598 1.00 94.12 87 LEU A CA 1
ATOM 714 C C . LEU A 1 87 ? 5.006 -0.296 -1.738 1.00 94.12 87 LEU A C 1
ATOM 716 O O . LEU A 1 87 ? 5.322 0.891 -1.794 1.00 94.12 87 LEU A O 1
ATOM 720 N N . TYR A 1 88 ? 5.884 -1.287 -1.854 1.00 90.94 88 TYR A N 1
ATOM 721 C CA . TYR A 1 88 ? 7.277 -1.112 -2.245 1.00 90.94 88 TYR A CA 1
ATOM 722 C C . TYR A 1 88 ? 7.408 -1.160 -3.771 1.00 90.94 88 TYR A C 1
ATOM 724 O O . TYR A 1 88 ? 7.070 -2.189 -4.365 1.00 90.94 88 TYR A O 1
ATOM 732 N N . PRO A 1 89 ? 7.933 -0.116 -4.427 1.00 89.31 89 PRO A N 1
ATOM 733 C CA . PRO A 1 89 ? 8.337 -0.219 -5.823 1.00 89.31 89 PRO A CA 1
ATOM 734 C C . PRO A 1 89 ? 9.402 -1.305 -6.012 1.00 89.31 89 PRO A C 1
ATOM 736 O O . PRO A 1 89 ? 10.259 -1.516 -5.153 1.00 89.31 89 PRO A O 1
ATOM 739 N N . CYS A 1 90 ? 9.369 -1.983 -7.157 1.00 88.12 90 CYS A N 1
ATOM 740 C CA . CYS A 1 90 ? 10.413 -2.917 -7.561 1.00 88.12 90 CYS A CA 1
ATOM 741 C C . CYS A 1 90 ? 10.827 -2.614 -9.001 1.00 88.12 90 CYS A C 1
ATOM 743 O O . CYS A 1 90 ? 10.248 -3.154 -9.941 1.00 88.12 90 CYS A O 1
ATOM 745 N N . VAL A 1 91 ? 11.789 -1.701 -9.159 1.00 88.69 91 VAL A N 1
ATOM 746 C CA . VAL A 1 91 ? 12.110 -1.110 -10.467 1.00 88.69 91 VAL A CA 1
ATOM 747 C C . VAL A 1 91 ? 12.878 -2.069 -11.362 1.00 88.69 91 VAL A C 1
ATOM 749 O O . VAL A 1 91 ? 12.577 -2.165 -12.541 1.00 88.69 91 VAL A O 1
ATOM 752 N N . LYS A 1 92 ? 13.859 -2.802 -10.832 1.00 84.06 92 LYS A N 1
ATOM 753 C CA . LYS A 1 92 ? 14.676 -3.679 -11.679 1.00 84.06 92 LYS A CA 1
ATOM 754 C C . LYS A 1 92 ? 13.981 -5.005 -11.984 1.00 84.06 92 LYS A C 1
ATOM 756 O O . LYS A 1 92 ? 13.593 -5.681 -11.030 1.00 84.06 92 LYS A O 1
ATOM 761 N N . PRO A 1 93 ? 13.928 -5.436 -13.255 1.00 84.69 93 PRO A N 1
ATOM 762 C CA . PRO A 1 93 ? 13.490 -6.777 -13.616 1.00 84.69 93 PRO A CA 1
ATOM 763 C C . PRO A 1 93 ? 14.234 -7.868 -12.842 1.00 84.69 93 PRO A C 1
ATOM 765 O O . PRO A 1 93 ? 15.420 -7.742 -12.528 1.00 84.69 93 PRO A O 1
ATOM 768 N N . SER A 1 94 ? 13.537 -8.961 -12.543 1.00 80.00 94 SER A N 1
ATOM 769 C CA . SER A 1 94 ? 14.105 -10.118 -11.857 1.00 80.00 94 SER A CA 1
ATOM 770 C C . SER A 1 94 ? 13.476 -11.400 -12.383 1.00 80.00 94 SER A C 1
ATOM 772 O O . SER A 1 94 ? 12.266 -11.472 -12.567 1.00 80.00 94 SER A O 1
ATOM 774 N N . THR A 1 95 ? 14.298 -12.428 -12.582 1.00 78.88 95 THR A N 1
ATOM 775 C CA . THR A 1 95 ? 13.833 -13.770 -12.958 1.00 78.88 95 THR A CA 1
ATOM 776 C C . THR A 1 95 ? 13.156 -14.511 -11.803 1.00 78.88 95 THR A C 1
ATOM 778 O O . THR A 1 95 ? 12.352 -15.398 -12.045 1.00 78.88 95 THR A O 1
ATOM 781 N N . GLU A 1 96 ? 13.461 -14.155 -10.552 1.00 78.06 96 GLU A N 1
ATOM 782 C CA . GLU A 1 96 ? 12.801 -14.708 -9.358 1.00 78.06 96 GLU A CA 1
ATOM 783 C C . GLU A 1 96 ? 11.501 -13.954 -9.033 1.00 78.06 96 GLU A C 1
ATOM 785 O O . GLU A 1 96 ? 10.568 -14.506 -8.449 1.00 78.06 96 GLU A O 1
ATOM 790 N N . TYR A 1 97 ? 11.439 -12.673 -9.408 1.00 81.44 97 TYR A N 1
ATOM 791 C CA . TYR A 1 97 ? 10.352 -11.758 -9.080 1.00 81.44 97 TYR A CA 1
ATOM 792 C C . TYR A 1 97 ? 9.775 -11.140 -10.356 1.00 81.44 97 TYR A C 1
ATOM 794 O O . TYR A 1 97 ? 10.039 -9.983 -10.675 1.00 81.44 97 TYR A O 1
ATOM 802 N N . GLU A 1 98 ? 8.978 -11.927 -11.077 1.00 76.00 98 GLU A N 1
ATOM 803 C CA . GLU A 1 98 ? 8.515 -11.644 -12.448 1.00 76.00 98 GLU A CA 1
ATOM 804 C C . GLU A 1 98 ? 7.760 -10.315 -12.626 1.00 76.00 98 GLU A C 1
ATOM 806 O O . GLU A 1 98 ? 7.700 -9.781 -13.729 1.00 76.00 98 GLU A O 1
ATOM 811 N N . LEU A 1 99 ? 7.174 -9.771 -11.555 1.00 86.94 99 LEU A N 1
ATOM 812 C CA . LEU A 1 99 ? 6.452 -8.494 -11.592 1.00 86.94 99 LEU A CA 1
ATOM 813 C C . LEU A 1 99 ? 7.359 -7.276 -11.367 1.00 86.94 99 LEU A C 1
ATOM 815 O O . LEU A 1 99 ? 6.928 -6.140 -11.563 1.00 86.94 99 LEU A O 1
ATOM 819 N N . CYS A 1 100 ? 8.604 -7.480 -10.940 1.00 88.44 100 CYS A N 1
ATOM 820 C CA . CYS A 1 100 ? 9.576 -6.399 -10.866 1.00 88.44 100 CYS A CA 1
ATOM 821 C C . CYS A 1 100 ? 9.956 -5.923 -12.273 1.00 88.44 100 CYS A C 1
ATOM 823 O O . CYS A 1 100 ? 10.070 -6.726 -13.195 1.00 88.44 100 CYS A O 1
ATOM 825 N N . GLY A 1 101 ? 10.157 -4.617 -12.444 1.00 88.94 101 GLY A N 1
ATOM 826 C CA . GLY A 1 101 ? 10.300 -4.007 -13.771 1.00 88.94 101 GLY A CA 1
ATOM 827 C C . GLY A 1 101 ? 8.983 -3.640 -14.448 1.00 88.94 101 GLY A C 1
ATOM 828 O O . GLY A 1 101 ? 9.003 -2.891 -15.417 1.00 88.94 101 GLY A O 1
ATOM 829 N N . ASP A 1 102 ? 7.839 -4.073 -13.911 1.00 93.62 102 ASP A N 1
ATOM 830 C CA . ASP A 1 102 ? 6.518 -3.747 -14.451 1.00 93.62 102 ASP A CA 1
ATOM 831 C C . ASP A 1 102 ? 5.661 -3.022 -13.396 1.00 93.62 102 ASP A C 1
ATOM 833 O O . ASP A 1 102 ? 4.938 -3.617 -12.587 1.00 93.62 102 ASP A O 1
ATOM 837 N N . ALA A 1 103 ? 5.767 -1.690 -13.381 1.00 94.00 103 ALA A N 1
ATOM 838 C CA . ALA A 1 103 ? 5.057 -0.821 -12.440 1.00 94.00 103 ALA A CA 1
ATOM 839 C C . ALA A 1 103 ? 3.534 -1.020 -12.482 1.00 94.00 103 ALA A C 1
ATOM 841 O O . ALA A 1 103 ? 2.886 -1.141 -11.440 1.00 94.00 103 ALA A O 1
ATOM 842 N N . ARG A 1 104 ? 2.964 -1.096 -13.689 1.00 96.38 104 ARG A N 1
ATOM 843 C CA . ARG A 1 104 ? 1.518 -1.236 -13.886 1.00 96.38 104 ARG A CA 1
ATOM 844 C C . ARG A 1 104 ? 1.032 -2.594 -13.393 1.00 96.38 104 ARG A C 1
ATOM 846 O O . ARG A 1 104 ? 0.063 -2.642 -12.629 1.00 96.38 104 ARG A O 1
ATOM 853 N N . LYS A 1 105 ? 1.694 -3.693 -13.779 1.00 95.44 105 LYS A N 1
ATOM 854 C CA . LYS A 1 105 ? 1.283 -5.035 -13.332 1.00 95.44 105 LYS A CA 1
ATOM 855 C C . LYS A 1 105 ? 1.455 -5.218 -11.832 1.00 95.44 105 LYS A C 1
ATOM 857 O O . LYS A 1 105 ? 0.561 -5.774 -11.204 1.00 95.44 105 LYS A O 1
ATOM 862 N N . SER A 1 106 ? 2.554 -4.740 -11.250 1.00 92.94 106 SER A N 1
ATOM 863 C CA . SER A 1 106 ? 2.802 -4.903 -9.812 1.00 92.94 106 SER A CA 1
ATOM 864 C C . SER A 1 106 ? 1.737 -4.224 -8.940 1.00 92.94 106 SER A C 1
ATOM 866 O O . SER A 1 106 ? 1.293 -4.823 -7.962 1.00 92.94 106 SER A O 1
ATOM 868 N N . ILE A 1 107 ? 1.259 -3.026 -9.304 1.00 95.44 107 ILE A N 1
ATOM 869 C CA . ILE A 1 107 ? 0.128 -2.384 -8.608 1.00 95.44 107 ILE A CA 1
ATOM 870 C C . ILE A 1 107 ? -1.180 -3.103 -8.894 1.00 95.44 107 ILE A C 1
ATOM 872 O O . ILE A 1 107 ? -1.913 -3.421 -7.960 1.00 95.44 107 ILE A O 1
ATOM 876 N N . THR A 1 108 ? -1.474 -3.354 -10.170 1.00 97.00 108 THR A N 1
ATOM 877 C CA . THR A 1 108 ? -2.756 -3.937 -10.587 1.00 97.00 108 THR A CA 1
ATOM 878 C C . THR A 1 108 ? -2.982 -5.284 -9.908 1.00 97.00 108 THR A C 1
ATOM 880 O O . THR A 1 108 ? -4.049 -5.506 -9.353 1.00 97.00 108 THR A O 1
ATOM 883 N N . ALA A 1 109 ? -1.946 -6.125 -9.816 1.00 96.75 109 ALA A N 1
ATOM 884 C CA . ALA A 1 109 ? -2.025 -7.416 -9.140 1.00 96.75 109 ALA A CA 1
ATOM 885 C C . ALA A 1 109 ? -2.426 -7.293 -7.660 1.00 96.75 109 ALA A C 1
ATOM 887 O O . ALA A 1 109 ? -3.186 -8.118 -7.155 1.00 96.75 109 ALA A O 1
ATOM 888 N N . VAL A 1 110 ? -1.933 -6.268 -6.957 1.00 97.31 110 VAL A N 1
ATOM 889 C CA . VAL A 1 110 ? -2.285 -6.035 -5.551 1.00 97.31 110 VAL A CA 1
ATOM 890 C C . VAL A 1 110 ? -3.709 -5.508 -5.420 1.00 97.31 110 VAL A C 1
ATOM 892 O O . VAL A 1 110 ? -4.465 -6.018 -4.595 1.00 97.31 110 VAL A O 1
ATOM 895 N N . LEU A 1 111 ? -4.078 -4.505 -6.224 1.00 98.00 111 LEU A N 1
ATOM 896 C CA . LEU A 1 111 ? -5.422 -3.925 -6.191 1.00 98.00 111 LEU A CA 1
ATOM 897 C C . LEU A 1 111 ? -6.476 -4.987 -6.509 1.00 98.00 111 LEU A C 1
ATOM 899 O O . LEU A 1 111 ? -7.415 -5.151 -5.737 1.00 98.00 111 LEU A O 1
ATOM 903 N N . ASP A 1 112 ? -6.264 -5.761 -7.573 1.00 98.06 112 ASP A N 1
ATOM 904 C CA . ASP A 1 112 ? -7.169 -6.832 -7.989 1.00 98.06 112 ASP A CA 1
ATOM 905 C C . ASP A 1 112 ? -7.269 -7.920 -6.917 1.00 98.06 112 ASP A C 1
ATOM 907 O O . ASP A 1 112 ? -8.361 -8.396 -6.622 1.00 98.06 112 ASP A O 1
ATOM 911 N N . HIS A 1 113 ? -6.154 -8.310 -6.288 1.00 97.81 113 HIS A N 1
ATOM 912 C CA . HIS A 1 113 ? -6.188 -9.295 -5.208 1.00 97.81 113 HIS A CA 1
ATOM 913 C C . HIS A 1 113 ? -7.027 -8.817 -4.016 1.00 97.81 113 HIS A C 1
ATOM 915 O O . HIS A 1 113 ? -7.848 -9.579 -3.507 1.00 97.81 113 HIS A O 1
ATOM 921 N N . LEU A 1 114 ? -6.851 -7.572 -3.570 1.00 98.31 114 LEU A N 1
ATOM 922 C CA . LEU A 1 114 ? -7.611 -7.038 -2.436 1.00 98.31 114 LEU A CA 1
ATOM 923 C C . LEU A 1 114 ? -9.089 -6.819 -2.787 1.00 98.31 114 LEU A C 1
ATOM 925 O O . LEU A 1 114 ? -9.961 -7.115 -1.969 1.00 98.3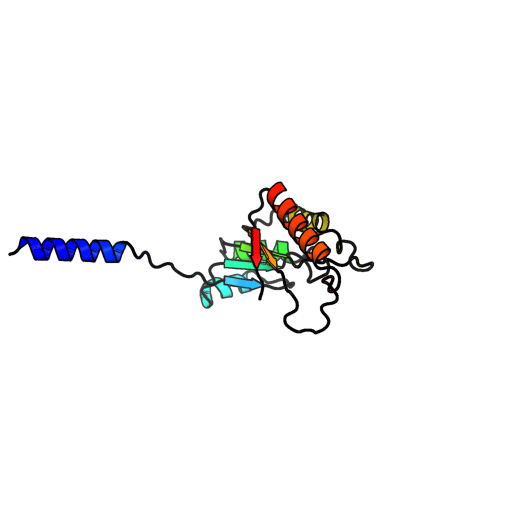1 114 LEU A O 1
ATOM 929 N N . GLU A 1 115 ? -9.377 -6.353 -4.002 1.00 97.75 115 GLU A N 1
ATOM 930 C CA . GLU A 1 115 ? -10.736 -6.171 -4.517 1.00 97.75 115 GLU A CA 1
ATOM 931 C C . GLU A 1 115 ? -11.486 -7.508 -4.605 1.00 97.75 115 GLU A C 1
ATOM 933 O O . GLU A 1 115 ? -12.565 -7.646 -4.026 1.00 97.75 115 GLU A O 1
ATOM 938 N N . ASN A 1 116 ? -10.875 -8.524 -5.223 1.00 98.12 116 ASN A N 1
ATOM 939 C CA . ASN A 1 116 ? -11.461 -9.860 -5.379 1.00 98.12 116 ASN A CA 1
ATOM 940 C C . ASN A 1 116 ? -11.763 -10.550 -4.041 1.00 98.12 116 ASN A C 1
ATOM 942 O O . ASN A 1 116 ? -12.665 -11.383 -3.969 1.00 98.12 116 ASN A O 1
ATOM 946 N N . ASN A 1 117 ? -11.041 -10.189 -2.978 1.00 97.88 117 ASN A N 1
ATOM 947 C CA . ASN A 1 117 ? -11.252 -10.723 -1.635 1.00 97.88 117 ASN A CA 1
ATOM 948 C C . ASN A 1 117 ? -12.033 -9.772 -0.709 1.00 97.88 117 ASN A C 1
ATOM 950 O O . ASN A 1 117 ? -12.071 -9.967 0.506 1.00 97.88 117 ASN A O 1
ATOM 954 N N . ASN A 1 118 ? -12.685 -8.739 -1.255 1.00 97.12 118 ASN A N 1
ATOM 955 C CA . ASN A 1 118 ? -13.474 -7.760 -0.495 1.00 97.12 118 ASN A CA 1
ATOM 956 C C . ASN A 1 118 ? -12.698 -7.049 0.639 1.00 97.12 118 ASN A C 1
ATOM 958 O O . ASN A 1 118 ? -13.294 -6.535 1.595 1.00 97.12 118 ASN A O 1
ATOM 962 N N . ALA A 1 119 ? -11.372 -6.964 0.536 1.00 97.94 119 ALA A N 1
ATOM 963 C CA . ALA A 1 119 ? -10.515 -6.308 1.514 1.00 97.94 119 ALA A CA 1
ATOM 964 C C . ALA A 1 119 ? -10.459 -4.795 1.249 1.00 97.94 119 ALA A C 1
ATOM 966 O O . ALA A 1 119 ? -9.581 -4.287 0.559 1.00 97.94 119 ALA A O 1
ATOM 967 N N . LYS A 1 120 ? -11.423 -4.053 1.805 1.00 97.31 120 LYS A N 1
ATOM 968 C CA . LYS A 1 120 ? -11.563 -2.602 1.583 1.00 97.31 120 LYS A CA 1
ATOM 969 C C . LYS A 1 120 ? -10.498 -1.788 2.325 1.00 97.31 120 LYS A C 1
ATOM 971 O O . LYS A 1 120 ? -10.415 -1.856 3.552 1.00 97.31 120 LYS A O 1
ATOM 976 N N . PHE A 1 121 ? -9.796 -0.913 1.617 1.00 98.25 121 PHE A N 1
ATOM 977 C CA . PHE A 1 121 ? -8.825 0.038 2.169 1.00 98.25 121 PHE A CA 1
ATOM 978 C C . PHE A 1 121 ? -9.078 1.457 1.631 1.00 98.25 121 PHE A C 1
ATOM 980 O O . PHE A 1 121 ? -9.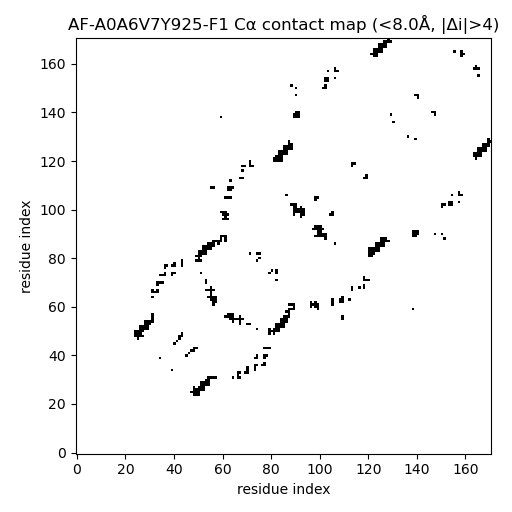878 1.646 0.718 1.00 98.25 121 PHE A O 1
ATOM 987 N N . GLY A 1 122 ? -8.447 2.456 2.247 1.00 98.19 122 GLY A N 1
ATOM 988 C CA . GLY A 1 122 ? -8.600 3.871 1.912 1.00 98.19 122 GLY A CA 1
ATOM 989 C C . GLY A 1 122 ? -7.585 4.330 0.874 1.00 98.19 122 GLY A C 1
ATOM 990 O O . GLY A 1 122 ? -7.912 4.504 -0.299 1.00 98.19 122 GLY A O 1
ATOM 991 N N . ARG A 1 123 ? -6.347 4.554 1.312 1.00 97.94 123 ARG A N 1
ATOM 992 C CA . ARG A 1 123 ? -5.254 5.090 0.493 1.00 97.94 123 ARG A CA 1
ATOM 993 C C . ARG A 1 123 ? -4.180 4.047 0.196 1.00 97.94 123 ARG A C 1
ATOM 995 O O . ARG A 1 123 ? -3.890 3.181 1.018 1.00 97.94 123 ARG A O 1
ATOM 1002 N N . VAL A 1 124 ? -3.539 4.198 -0.961 1.00 98.31 124 VAL A N 1
ATOM 1003 C CA . VAL A 1 124 ? -2.275 3.534 -1.302 1.00 98.31 124 VAL A CA 1
ATOM 1004 C C . VAL A 1 124 ? -1.103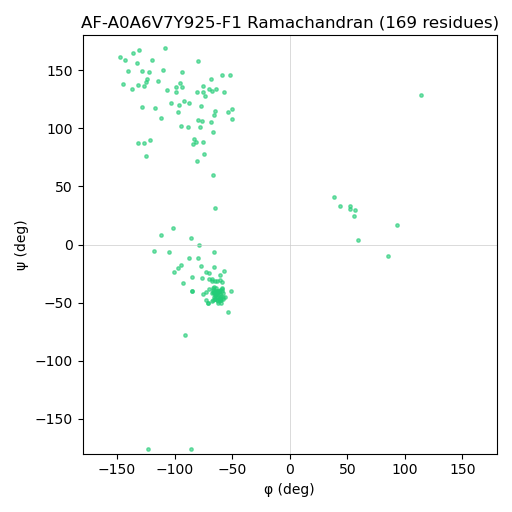 4.465 -1.018 1.00 98.31 124 VAL A C 1
ATOM 1006 O O . VAL A 1 124 ? -0.990 5.535 -1.609 1.00 98.31 124 VAL A O 1
ATOM 1009 N N . TRP A 1 125 ? -0.195 4.053 -0.145 1.00 97.12 125 TRP A N 1
ATOM 1010 C CA . TRP A 1 125 ? 1.066 4.744 0.094 1.00 97.12 125 TRP A CA 1
ATOM 1011 C C . TRP A 1 125 ? 2.182 4.093 -0.718 1.00 97.12 125 TRP A C 1
ATOM 1013 O O . TRP A 1 125 ? 2.567 2.950 -0.473 1.00 97.12 125 TRP A O 1
ATOM 1023 N N . LEU A 1 126 ? 2.733 4.820 -1.684 1.00 94.94 126 LEU A N 1
ATOM 1024 C CA . LEU A 1 126 ? 3.950 4.411 -2.371 1.00 94.94 126 LEU A CA 1
ATOM 1025 C C . LEU A 1 126 ? 5.133 4.671 -1.437 1.00 94.94 126 LEU A C 1
ATOM 1027 O O . LEU A 1 126 ? 5.503 5.822 -1.192 1.00 94.94 126 LEU A O 1
ATOM 1031 N N . LEU A 1 127 ? 5.691 3.594 -0.882 1.00 91.44 127 LEU A N 1
ATOM 1032 C CA . LEU A 1 127 ? 6.847 3.643 0.004 1.00 91.44 127 LEU A CA 1
ATOM 1033 C C . LEU A 1 127 ? 8.115 3.740 -0.841 1.00 91.44 127 LEU A C 1
ATOM 1035 O O . LEU A 1 127 ? 8.743 2.739 -1.194 1.00 91.44 127 LEU A O 1
ATOM 1039 N N . ILE A 1 128 ? 8.485 4.975 -1.162 1.00 86.75 128 ILE A N 1
ATOM 1040 C CA . ILE A 1 128 ? 9.700 5.285 -1.907 1.00 86.75 128 ILE A CA 1
ATOM 1041 C C . ILE A 1 128 ? 10.851 5.318 -0.910 1.00 86.75 128 ILE A C 1
ATOM 1043 O O . ILE A 1 128 ? 11.148 6.335 -0.287 1.00 86.75 128 ILE A O 1
ATOM 1047 N N . TYR A 1 129 ? 11.492 4.170 -0.724 1.00 73.62 129 TYR A N 1
ATOM 1048 C CA . TYR A 1 129 ? 12.731 4.100 0.034 1.00 73.62 129 TYR A CA 1
ATOM 1049 C C . TYR A 1 129 ? 13.901 4.341 -0.918 1.00 73.62 129 TYR A C 1
ATOM 1051 O O . TYR A 1 129 ? 14.258 3.460 -1.695 1.00 73.62 129 TYR A O 1
ATOM 1059 N N . GLY A 1 130 ? 14.452 5.554 -0.905 1.00 60.53 130 GLY A N 1
ATOM 1060 C CA . GLY A 1 130 ? 15.641 5.910 -1.670 1.00 60.53 130 GLY A CA 1
ATOM 1061 C C . GLY A 1 130 ? 16.861 5.974 -0.761 1.00 60.53 130 GLY A C 1
ATOM 1062 O O . GLY A 1 130 ? 16.852 6.749 0.184 1.00 60.53 130 GLY A O 1
ATOM 1063 N N . LEU A 1 131 ? 17.898 5.183 -1.059 1.00 50.66 131 LEU A N 1
ATOM 1064 C CA . LEU A 1 131 ? 19.319 5.460 -0.773 1.00 50.66 131 LEU A CA 1
ATOM 1065 C C . LEU A 1 131 ? 19.642 6.147 0.576 1.00 50.66 131 LEU A C 1
ATOM 1067 O O . LEU A 1 131 ? 20.504 7.026 0.627 1.00 50.66 131 LEU A O 1
ATOM 1071 N N . ALA A 1 132 ? 18.987 5.774 1.678 1.00 38.94 132 ALA A N 1
ATOM 1072 C CA . ALA A 1 132 ? 19.378 6.225 3.011 1.00 38.94 132 ALA A CA 1
ATOM 1073 C C . ALA A 1 132 ? 20.654 5.465 3.413 1.00 38.94 132 ALA A C 1
ATOM 1075 O O . ALA A 1 132 ? 20.615 4.466 4.126 1.00 38.94 132 ALA A O 1
ATOM 1076 N N . GLY A 1 133 ? 21.776 5.915 2.848 1.00 37.28 133 GLY A N 1
ATOM 1077 C CA . GLY A 1 133 ? 23.072 5.248 2.840 1.00 37.28 133 GLY A CA 1
ATOM 1078 C C . GLY A 1 133 ? 23.459 4.841 1.419 1.00 37.28 133 GLY A C 1
ATOM 1079 O O . GLY A 1 133 ? 22.702 4.176 0.715 1.00 37.28 133 GLY A O 1
ATOM 1080 N N . CYS A 1 134 ? 24.666 5.201 0.986 1.00 36.69 134 CYS A N 1
ATOM 1081 C CA . CYS A 1 134 ? 25.298 4.750 -0.258 1.00 36.69 134 CYS A CA 1
ATOM 1082 C C . CYS A 1 134 ? 25.604 3.236 -0.269 1.00 36.69 134 CYS A C 1
ATOM 1084 O O . CYS A 1 134 ? 26.560 2.791 -0.899 1.00 36.69 134 CYS A O 1
ATOM 1086 N N . GLU A 1 135 ? 24.796 2.419 0.398 1.00 39.69 135 GLU A N 1
ATOM 1087 C CA . GLU A 1 135 ? 24.971 0.983 0.497 1.00 39.69 135 GLU A CA 1
ATOM 1088 C C . GLU A 1 135 ? 23.851 0.280 -0.271 1.00 39.69 135 GLU A C 1
ATOM 1090 O O . GLU A 1 135 ? 22.681 0.304 0.087 1.00 39.69 135 GLU A O 1
ATOM 1095 N N . LYS A 1 136 ? 24.246 -0.304 -1.407 1.00 47.47 136 LYS A N 1
ATOM 1096 C CA . LYS A 1 136 ? 23.680 -1.529 -1.998 1.00 47.47 136 LYS A CA 1
ATOM 1097 C C . LYS A 1 136 ? 22.154 -1.714 -2.045 1.00 47.47 136 LYS A C 1
ATOM 1099 O O . LYS A 1 136 ? 21.708 -2.855 -2.044 1.00 47.47 136 LYS A O 1
ATOM 1104 N N . ASP A 1 137 ? 21.345 -0.666 -2.205 1.00 54.06 137 ASP A N 1
ATOM 1105 C 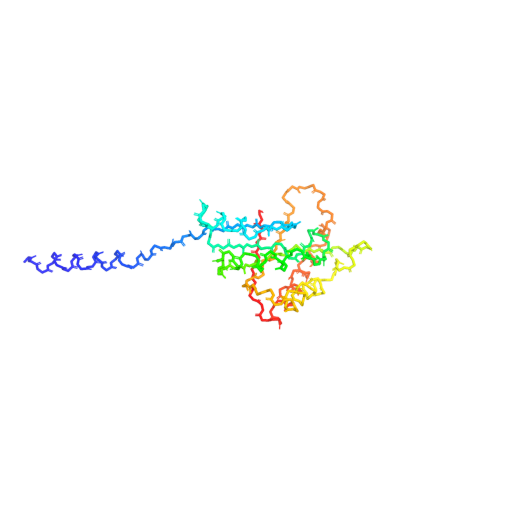CA . ASP A 1 137 ? 19.965 -0.930 -2.638 1.00 54.06 137 ASP A CA 1
ATOM 1106 C C . ASP A 1 137 ? 19.979 -1.285 -4.134 1.00 54.06 137 ASP A C 1
ATOM 1108 O O . ASP A 1 137 ? 19.961 -0.427 -5.017 1.00 54.06 137 ASP A O 1
ATOM 1112 N N . GLU A 1 138 ? 20.150 -2.575 -4.423 1.00 58.09 138 GLU A N 1
ATOM 1113 C CA . GLU A 1 138 ? 20.254 -3.138 -5.773 1.00 58.09 138 GLU A CA 1
ATOM 1114 C C . GLU A 1 138 ? 18.955 -2.996 -6.573 1.00 58.09 138 GLU A C 1
ATOM 1116 O O . GLU A 1 138 ? 18.941 -3.326 -7.754 1.00 58.09 138 GLU A O 1
ATOM 1121 N N . LYS A 1 139 ? 17.871 -2.520 -5.953 1.00 71.25 139 LYS A N 1
ATOM 1122 C CA . LYS A 1 139 ? 16.501 -2.608 -6.473 1.00 71.25 139 LYS A CA 1
ATOM 1123 C C . LYS A 1 139 ? 16.012 -1.349 -7.191 1.00 71.25 139 LYS A C 1
ATOM 1125 O O . LYS A 1 139 ? 15.114 -1.458 -8.021 1.00 71.25 139 LYS A O 1
ATOM 1130 N N . TRP A 1 140 ? 16.641 -0.200 -6.934 1.00 82.00 140 TRP A N 1
ATOM 1131 C CA . TRP A 1 140 ? 16.508 1.013 -7.749 1.00 82.00 140 TRP A CA 1
ATOM 1132 C C . TRP A 1 140 ? 17.621 1.073 -8.792 1.00 82.00 140 TRP A C 1
ATOM 1134 O O . TRP A 1 140 ? 18.742 0.605 -8.544 1.00 82.00 140 TRP A O 1
ATOM 1144 N N . ASN A 1 141 ? 17.350 1.664 -9.956 1.00 82.12 141 ASN A N 1
ATOM 1145 C CA . ASN A 1 141 ? 18.394 1.885 -10.944 1.00 82.12 141 ASN A CA 1
ATOM 1146 C C . ASN A 1 141 ? 19.252 3.094 -10.539 1.00 82.12 141 ASN A C 1
ATOM 1148 O O . ASN A 1 141 ? 18.852 4.246 -10.689 1.00 82.12 141 ASN A O 1
ATOM 1152 N N . LYS A 1 142 ? 20.434 2.833 -9.970 1.00 80.12 142 LYS A N 1
ATOM 1153 C CA . LYS A 1 142 ? 21.343 3.885 -9.485 1.00 80.12 142 LYS A CA 1
ATOM 1154 C C . LYS A 1 142 ? 21.918 4.731 -10.620 1.00 80.12 142 LYS A C 1
ATOM 1156 O O . LYS A 1 142 ? 22.167 5.918 -10.416 1.00 80.12 142 LYS A O 1
ATOM 1161 N N . ASP A 1 143 ? 22.074 4.125 -11.791 1.00 83.31 143 ASP A N 1
ATOM 1162 C CA . ASP A 1 143 ? 22.709 4.735 -12.956 1.00 83.31 143 ASP A CA 1
ATOM 1163 C C . ASP A 1 143 ? 21.680 5.386 -13.891 1.00 83.31 143 ASP A C 1
ATOM 1165 O O . ASP A 1 143 ? 22.025 6.256 -14.686 1.00 83.31 143 ASP A O 1
ATOM 1169 N N . ASN A 1 144 ? 20.398 5.026 -13.753 1.00 85.56 144 ASN A N 1
ATOM 1170 C CA . ASN A 1 144 ? 19.302 5.577 -14.542 1.00 85.56 144 ASN A CA 1
ATOM 1171 C C . ASN A 1 144 ? 18.179 6.128 -13.651 1.00 85.56 144 ASN A C 1
ATOM 1173 O O . ASN A 1 144 ? 17.203 5.455 -13.323 1.00 85.56 144 ASN A O 1
ATOM 1177 N N . LYS A 1 145 ? 18.309 7.400 -13.264 1.00 87.12 145 LYS A N 1
ATOM 1178 C CA . LYS A 1 145 ? 17.277 8.095 -12.478 1.00 87.12 145 LYS A CA 1
ATOM 1179 C C . LYS A 1 145 ? 15.986 8.316 -13.265 1.00 87.12 145 LYS A C 1
ATOM 1181 O O . LYS A 1 145 ? 14.924 8.320 -12.653 1.00 87.12 145 LYS A O 1
ATOM 1186 N N . THR A 1 146 ? 16.081 8.491 -14.583 1.00 91.00 146 THR A N 1
ATOM 1187 C CA . THR A 1 146 ? 14.919 8.678 -15.459 1.00 91.00 146 THR A CA 1
ATOM 1188 C C . THR A 1 146 ? 14.004 7.462 -15.397 1.00 91.00 146 THR A C 1
ATOM 1190 O O . THR A 1 146 ? 12.823 7.618 -15.120 1.00 91.00 146 THR A O 1
ATOM 1193 N N . GLU A 1 147 ? 14.563 6.255 -15.492 1.00 90.31 147 GLU A N 1
ATOM 1194 C CA . GLU A 1 147 ? 13.802 5.003 -15.361 1.00 90.31 147 GLU A CA 1
ATOM 1195 C C . GLU A 1 147 ? 13.092 4.885 -14.004 1.00 90.31 147 GLU A C 1
ATOM 1197 O O . GLU A 1 147 ? 11.938 4.473 -13.932 1.00 90.31 147 GLU A O 1
ATOM 1202 N N . ASN A 1 148 ? 13.737 5.305 -12.911 1.00 90.06 148 ASN A N 1
ATOM 1203 C CA . ASN A 1 148 ? 13.094 5.308 -11.594 1.00 90.06 148 ASN A CA 1
ATOM 1204 C C . ASN A 1 148 ? 11.891 6.266 -11.541 1.00 90.06 148 ASN A C 1
ATOM 1206 O O . ASN A 1 148 ? 10.877 5.943 -10.923 1.00 90.06 148 ASN A O 1
ATOM 1210 N N . ILE A 1 149 ? 12.015 7.447 -12.158 1.00 91.94 149 ILE A N 1
ATOM 1211 C CA . ILE A 1 149 ? 10.937 8.442 -12.227 1.00 91.94 149 ILE A CA 1
ATOM 1212 C C . ILE A 1 149 ? 9.793 7.907 -13.087 1.00 91.94 149 ILE A C 1
ATOM 1214 O O . ILE A 1 149 ? 8.654 7.934 -12.637 1.00 91.94 149 ILE A O 1
ATOM 1218 N N . GLU A 1 150 ? 10.090 7.367 -14.269 1.00 95.00 150 GLU A N 1
ATOM 1219 C CA . GLU A 1 150 ? 9.100 6.758 -15.169 1.00 95.00 150 GLU A CA 1
ATOM 1220 C C . GLU A 1 150 ? 8.357 5.596 -14.497 1.00 95.00 150 GLU A C 1
ATOM 1222 O O . GLU A 1 150 ? 7.143 5.447 -14.657 1.00 95.00 150 GLU A O 1
ATOM 1227 N N . PHE A 1 151 ? 9.055 4.801 -13.681 1.00 93.94 151 PHE A N 1
ATOM 1228 C CA . PHE A 1 151 ? 8.436 3.735 -12.899 1.00 93.94 151 PHE A CA 1
ATOM 1229 C C . PHE A 1 151 ? 7.430 4.292 -11.881 1.00 93.94 151 PHE A C 1
ATOM 1231 O O . PHE A 1 151 ? 6.297 3.814 -11.808 1.00 93.94 151 PHE A O 1
ATOM 1238 N N . ILE A 1 152 ? 7.812 5.320 -11.113 1.00 93.88 152 ILE A N 1
ATOM 1239 C CA . ILE A 1 152 ? 6.917 5.982 -10.147 1.00 93.88 152 ILE A CA 1
ATOM 1240 C C . ILE A 1 152 ? 5.742 6.657 -10.868 1.00 93.88 152 ILE A C 1
ATOM 1242 O O . ILE A 1 152 ? 4.606 6.552 -10.408 1.00 93.88 152 ILE A O 1
ATOM 1246 N N . ASP A 1 153 ? 5.985 7.311 -12.000 1.00 96.75 153 ASP A N 1
ATOM 1247 C CA . ASP A 1 153 ? 4.947 7.975 -12.791 1.00 96.75 153 ASP A CA 1
ATOM 1248 C C . ASP A 1 153 ? 3.930 6.967 -13.340 1.00 96.75 153 ASP A C 1
ATOM 1250 O O . ASP A 1 153 ? 2.717 7.159 -13.231 1.00 96.75 153 ASP A O 1
ATOM 1254 N N . THR A 1 154 ? 4.410 5.814 -13.809 1.00 98.00 154 THR A N 1
ATOM 1255 C CA . THR A 1 154 ? 3.547 4.699 -14.218 1.00 98.00 154 THR A CA 1
ATOM 1256 C C . THR A 1 154 ? 2.716 4.183 -13.044 1.00 98.00 154 THR A C 1
ATOM 1258 O O . THR A 1 154 ? 1.526 3.894 -13.206 1.00 98.00 154 THR A O 1
ATOM 1261 N N . MET A 1 155 ? 3.307 4.090 -11.848 1.00 96.56 155 MET A N 1
ATOM 1262 C CA . MET A 1 155 ? 2.586 3.687 -10.641 1.00 96.56 155 MET A CA 1
ATOM 1263 C C . MET A 1 155 ? 1.460 4.669 -10.291 1.00 96.56 155 MET A C 1
ATOM 1265 O O . MET A 1 155 ? 0.321 4.258 -10.069 1.00 96.56 155 MET A O 1
ATOM 1269 N N . VAL A 1 156 ? 1.767 5.966 -10.279 1.00 97.81 156 VAL A N 1
ATOM 1270 C CA . VAL A 1 156 ? 0.811 7.047 -9.999 1.00 97.81 156 VAL A CA 1
ATOM 1271 C C . VAL A 1 156 ? -0.299 7.093 -11.048 1.00 97.81 156 VAL A C 1
ATOM 1273 O O . VAL A 1 156 ? -1.476 7.155 -10.696 1.00 97.81 156 VAL A O 1
ATOM 1276 N N . THR A 1 157 ? 0.054 6.995 -12.327 1.00 98.56 157 THR A N 1
ATOM 1277 C CA . THR A 1 157 ? -0.906 6.955 -13.436 1.00 98.56 157 THR A CA 1
ATOM 1278 C C . THR A 1 157 ? -1.856 5.770 -13.297 1.00 98.56 157 THR A C 1
ATOM 1280 O O . THR A 1 157 ? -3.067 5.944 -13.394 1.00 98.56 157 THR A O 1
ATOM 1283 N N . THR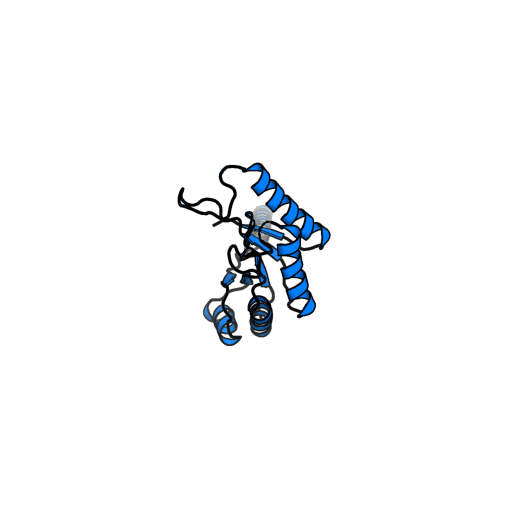 A 1 158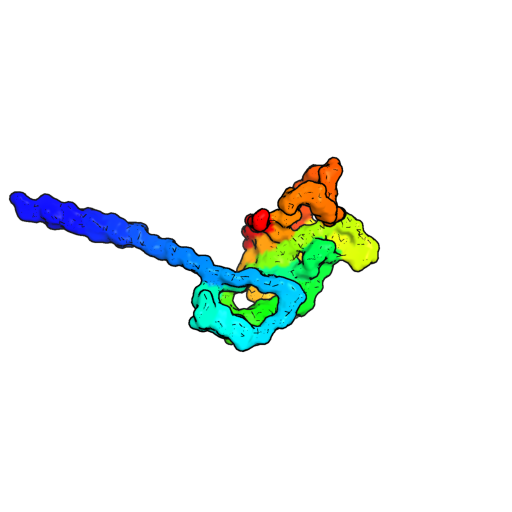 ? -1.338 4.586 -12.960 1.00 98.31 158 THR A N 1
ATOM 1284 C CA . THR A 1 158 ? -2.167 3.390 -12.731 1.00 98.31 158 THR A CA 1
ATOM 1285 C C . THR A 1 158 ? -3.150 3.595 -11.571 1.00 98.31 158 THR A C 1
ATOM 1287 O O . THR A 1 158 ? -4.313 3.210 -11.670 1.00 98.31 158 THR A O 1
ATOM 1290 N N . LEU A 1 159 ? -2.722 4.228 -10.473 1.00 98.38 159 LEU A N 1
ATOM 1291 C CA . LEU A 1 159 ? -3.601 4.525 -9.334 1.00 98.38 159 LEU A CA 1
ATOM 1292 C C . LEU A 1 159 ? -4.689 5.544 -9.701 1.00 98.38 159 LEU A C 1
ATOM 1294 O O . LEU A 1 159 ? -5.848 5.346 -9.340 1.00 98.38 159 LEU A O 1
ATOM 1298 N N . ASN A 1 160 ? -4.342 6.580 -10.468 1.00 98.38 160 ASN A N 1
ATOM 1299 C CA . ASN A 1 160 ? -5.306 7.548 -10.997 1.00 98.38 160 ASN A CA 1
ATOM 1300 C C . ASN A 1 160 ? -6.349 6.884 -11.906 1.00 98.38 160 ASN A C 1
ATOM 1302 O O . ASN A 1 160 ? -7.542 7.098 -11.714 1.00 98.38 160 ASN A O 1
ATOM 1306 N N . GLU A 1 161 ? -5.921 6.043 -12.853 1.00 98.31 161 GLU A N 1
ATOM 1307 C CA . GLU A 1 161 ? -6.818 5.289 -13.744 1.00 98.31 161 GLU A CA 1
ATOM 1308 C C . GLU A 1 161 ? -7.789 4.386 -12.963 1.00 98.31 161 GLU A C 1
ATOM 1310 O O . GLU A 1 161 ? -8.930 4.186 -13.379 1.00 98.31 161 GLU A O 1
ATOM 1315 N N . ARG A 1 162 ? -7.360 3.867 -11.805 1.00 97.44 162 ARG A N 1
ATOM 1316 C CA . ARG A 1 162 ? -8.181 3.050 -10.895 1.00 97.44 162 ARG A CA 1
ATOM 1317 C C . ARG A 1 162 ? -9.020 3.874 -9.914 1.00 97.44 162 ARG A C 1
ATOM 1319 O O . ARG A 1 162 ? -9.659 3.288 -9.045 1.00 97.44 162 ARG A O 1
ATOM 1326 N N . ASN A 1 163 ? -9.037 5.206 -10.031 1.00 97.50 163 ASN A N 1
ATOM 1327 C CA . ASN A 1 163 ? -9.681 6.127 -9.083 1.00 97.50 163 ASN A CA 1
ATOM 1328 C C . ASN A 1 163 ? -9.246 5.888 -7.623 1.00 97.50 163 ASN A C 1
ATOM 1330 O O . ASN A 1 163 ? -10.011 6.096 -6.679 1.00 97.50 163 ASN A O 1
ATOM 1334 N N . GLN A 1 164 ? -8.012 5.428 -7.432 1.00 98.12 164 GLN A N 1
ATOM 1335 C CA . GLN A 1 164 ? -7.479 5.053 -6.136 1.00 98.12 164 GLN A CA 1
ATOM 1336 C C . GLN A 1 164 ? -6.769 6.251 -5.502 1.00 98.12 164 GLN A C 1
ATOM 1338 O O . GLN A 1 164 ? -5.817 6.795 -6.058 1.00 98.12 164 GLN A O 1
ATOM 1343 N N . THR A 1 165 ? -7.185 6.638 -4.291 1.00 98.06 165 THR A N 1
ATOM 1344 C CA . THR A 1 165 ? -6.472 7.680 -3.536 1.00 98.06 165 THR A CA 1
ATOM 1345 C C . THR A 1 165 ? -5.074 7.178 -3.200 1.00 98.06 165 THR A C 1
ATOM 1347 O O . THR A 1 165 ? -4.927 6.060 -2.692 1.00 98.06 165 THR A O 1
ATOM 1350 N N . PHE A 1 166 ? -4.056 8.007 -3.421 1.00 98.06 166 PHE A N 1
ATOM 1351 C CA . PHE A 1 166 ? -2.673 7.646 -3.145 1.00 98.06 166 PHE A CA 1
ATOM 1352 C C . PHE A 1 166 ? -1.887 8.762 -2.452 1.00 98.06 166 PHE A C 1
ATOM 1354 O O . PHE A 1 166 ? -2.310 9.916 -2.392 1.00 98.06 166 PHE A O 1
ATOM 1361 N N . GLY A 1 167 ? -0.738 8.390 -1.899 1.00 96.50 167 GLY A N 1
ATOM 1362 C CA . GLY A 1 167 ? 0.280 9.297 -1.389 1.00 96.50 167 GLY A CA 1
ATOM 1363 C C . GLY A 1 167 ? 1.668 8.695 -1.576 1.00 96.50 167 GLY A C 1
ATOM 1364 O O . GLY A 1 167 ? 1.813 7.488 -1.755 1.00 96.50 167 GLY A O 1
ATOM 1365 N N . ILE A 1 168 ? 2.694 9.536 -1.525 1.00 93.50 168 ILE A N 1
ATOM 1366 C CA . ILE A 1 168 ? 4.094 9.108 -1.516 1.00 93.50 168 ILE A CA 1
ATOM 1367 C C . ILE A 1 168 ? 4.630 9.326 -0.104 1.00 93.50 168 ILE A C 1
ATOM 1369 O O . ILE A 1 168 ? 4.423 10.388 0.482 1.00 93.50 168 ILE A O 1
ATOM 1373 N N . PHE A 1 169 ? 5.307 8.323 0.443 1.00 86.69 169 PHE A N 1
ATOM 1374 C CA . PHE A 1 169 ? 5.970 8.411 1.739 1.00 86.69 169 PHE A CA 1
ATOM 1375 C C . PHE A 1 169 ? 7.396 7.871 1.617 1.00 86.69 169 PHE A C 1
ATOM 1377 O O . PHE A 1 169 ? 7.632 6.835 0.994 1.00 86.69 169 PHE A O 1
ATOM 1384 N N . HIS A 1 170 ? 8.336 8.578 2.237 1.00 81.31 170 HIS A N 1
ATOM 1385 C CA . HIS A 1 170 ? 9.703 8.123 2.446 1.00 81.31 170 HIS A CA 1
ATOM 1386 C C . HIS A 1 170 ? 9.996 8.143 3.948 1.00 81.31 170 HIS A C 1
ATOM 1388 O O . HIS A 1 170 ? 9.448 8.971 4.679 1.00 81.31 170 HIS A O 1
ATOM 1394 N N . LYS A 1 171 ? 10.851 7.227 4.403 1.00 62.53 171 LYS A N 1
ATOM 1395 C CA . LYS A 1 171 ? 11.388 7.256 5.767 1.00 62.53 171 LYS A CA 1
ATOM 1396 C C . LYS A 1 171 ? 12.660 8.097 5.819 1.00 62.53 171 LYS A C 1
ATOM 1398 O O . LYS A 1 171 ? 13.311 8.220 4.757 1.00 62.53 171 LYS A O 1
#

Foldseek 3Di:
DVVVVVVVVVVVVVVVVVCPPPPDAAAEEDELDADALVVLLCCCPVVVHQEYEYAQADALQLHGRPNRLVNLVSNVVSPHPAY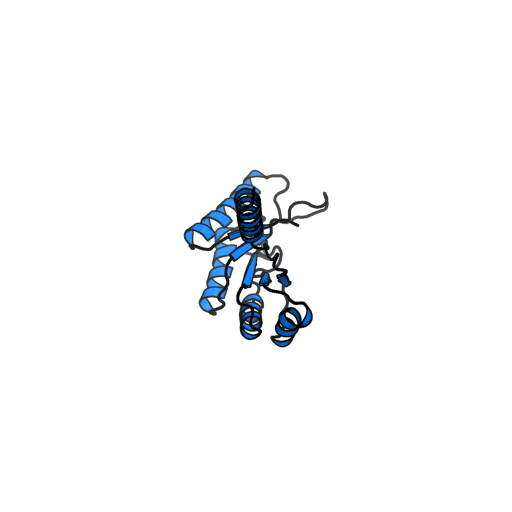HYEYEQQCDDDPNRRCRNPLLSSLVVSVCSNVVSVSDHAEYEYADEPCPDPDDPVRDDPPDPVSVVVSVVSNVVNCVVVVHHYYYDYD